Protein AF-A0A9W7S5E0-F1 (afdb_monomer)

pLDDT: mean 88.95, std 10.36, range [35.34, 97.62]

Foldseek 3Di:
DPPPVVLVVVLVVLVLVLCQVPVCVVPAPPPDDWGKDADPDPLLVQLQFGIWTADCVVPVDGDTAGEHEAEPLQQEFACQDPVGHGADDDPDDDFFQWDADPVRDIDGGPLDDPSNVRHQKYKYKYFHFNDDAPDPPRSRGDDSSPDGNVGTPDMDIDIGGSD

Secondary structure (DSSP, 8-state):
--HHHHHHHHHHHHHHHHHHHHTTTT---TT---EEEE---HHHHTTT--EEEE-HHHHSSSS-EEEEEEE-GGG-EESS-TTSSPPPPPS-----SEEE-TTS-EEE-TTT-GGGTT--EEEEEEEEESS-BSSTTSTTBB-GGG--GGGEEEEEEEEEE--

Solvent-accessible surface area (backbone atoms only — not comparable to full-atom values): 9636 Å² total; per-residue (Å²): 143,65,63,67,64,53,53,48,52,55,48,51,52,37,51,53,50,48,46,51,69,50,75,58,64,94,66,71,58,91,93,62,81,69,52,56,42,76,55,85,51,66,74,45,44,71,19,36,26,42,32,42,38,31,40,44,87,83,72,72,45,95,55,75,43,35,23,24,72,46,66,46,57,94,66,22,26,22,49,50,38,101,81,74,38,68,62,80,78,82,93,74,86,85,78,50,67,61,45,67,49,100,86,67,50,81,40,70,13,76,78,76,28,75,66,32,68,66,33,49,29,39,39,38,33,43,41,25,22,76,50,70,54,67,46,97,86,44,83,48,22,41,54,64,88,73,67,48,62,93,33,57,76,44,73,54,75,49,79,41,73,65,121

Sequence (163 aa):
MSSNFRSDISRETVINNWIKDNFYENQIPIGEIRYININSNESLQHQGVDFFIYDRDIFGDRKEHWIDCKSATYYSKTIRNDRNKRPDSLPTFAFELYSKNKNGEYKSGWLYSEKYNLTEYYFLSWLWVDLPKKGENSFDLVDVNNIKYDNIEEIEVMIIDKR

Structure (mmCIF, N/CA/C/O backbone):
data_AF-A0A9W7S5E0-F1
#
_entry.id   AF-A0A9W7S5E0-F1
#
loop_
_atom_site.group_PDB
_atom_site.id
_atom_site.type_symbol
_atom_site.label_atom_id
_atom_site.label_alt_id
_atom_site.label_comp_id
_atom_site.label_asym_id
_atom_site.label_entity_id
_atom_site.label_seq_id
_atom_site.pdbx_PDB_ins_code
_atom_site.Cartn_x
_atom_site.Cartn_y
_atom_site.Cartn_z
_atom_site.occupancy
_atom_site.B_iso_or_equiv
_atom_site.auth_seq_id
_atom_site.auth_comp_id
_atom_site.auth_asym_id
_atom_site.auth_atom_id
_atom_site.pdbx_PDB_model_num
ATOM 1 N N . MET A 1 1 ? 18.192 19.486 -3.579 1.00 35.34 1 MET A N 1
ATOM 2 C CA . MET A 1 1 ? 17.789 18.177 -3.006 1.00 35.34 1 MET A CA 1
ATOM 3 C C . MET A 1 1 ? 16.260 18.056 -2.917 1.00 35.34 1 MET A C 1
ATOM 5 O O . MET A 1 1 ? 15.732 17.753 -1.858 1.00 35.34 1 MET A O 1
ATOM 9 N N . SER A 1 2 ? 15.538 18.312 -4.012 1.00 38.19 2 SER A N 1
ATOM 10 C CA . SER A 1 2 ? 14.062 18.308 -4.053 1.00 38.19 2 SER A CA 1
ATOM 11 C C . SER A 1 2 ? 13.474 17.261 -5.008 1.00 38.19 2 SER A C 1
ATOM 13 O O . SER A 1 2 ? 12.264 17.062 -4.985 1.00 38.19 2 SER A O 1
ATOM 15 N N . SER A 1 3 ? 14.297 16.602 -5.838 1.00 46.88 3 SER A N 1
ATOM 16 C CA . SER A 1 3 ? 13.812 15.690 -6.883 1.00 46.88 3 SER A CA 1
ATOM 17 C C . SER A 1 3 ? 13.324 14.358 -6.316 1.00 46.88 3 SER A C 1
ATOM 19 O O . SER A 1 3 ? 12.187 13.994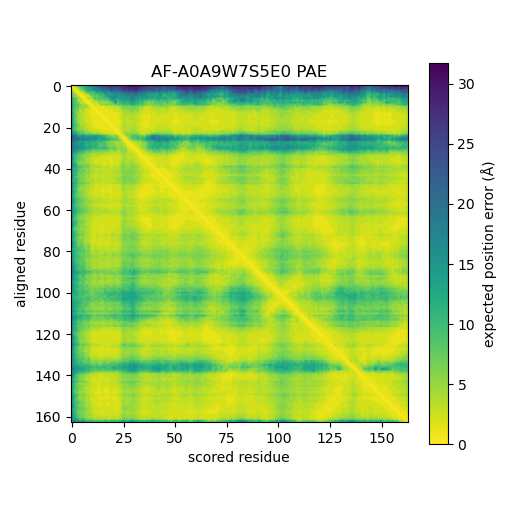 -6.581 1.00 46.88 3 SER A O 1
ATOM 21 N N . ASN A 1 4 ? 14.128 13.688 -5.478 1.00 55.75 4 ASN A N 1
ATOM 22 C CA . ASN A 1 4 ? 13.829 12.324 -5.017 1.00 55.75 4 ASN A CA 1
ATOM 23 C C . ASN A 1 4 ? 12.594 12.269 -4.104 1.00 55.75 4 ASN A C 1
ATOM 25 O O . ASN A 1 4 ? 11.719 11.441 -4.306 1.00 55.75 4 ASN A O 1
ATOM 29 N N . PHE A 1 5 ? 12.464 13.223 -3.178 1.00 57.16 5 PHE A N 1
ATOM 30 C CA . PHE A 1 5 ? 11.317 13.290 -2.265 1.00 57.16 5 PHE A CA 1
ATOM 31 C C . PHE A 1 5 ? 9.989 13.553 -2.992 1.00 57.16 5 PHE A C 1
ATOM 33 O O . PHE A 1 5 ? 8.974 12.943 -2.678 1.00 57.16 5 PHE A O 1
ATOM 40 N N . ARG A 1 6 ? 9.986 14.433 -4.005 1.00 58.56 6 ARG A N 1
ATOM 41 C CA . ARG A 1 6 ? 8.781 14.683 -4.814 1.00 58.56 6 ARG A CA 1
ATOM 42 C C . ARG A 1 6 ? 8.425 13.480 -5.685 1.00 58.56 6 ARG A C 1
ATOM 44 O O . ARG A 1 6 ? 7.242 13.192 -5.819 1.00 58.56 6 ARG A O 1
ATOM 51 N N . SER A 1 7 ? 9.423 12.782 -6.235 1.00 63.34 7 SER A N 1
ATOM 52 C CA . SER A 1 7 ? 9.187 11.538 -6.977 1.00 63.34 7 SER A CA 1
ATOM 53 C C . SER A 1 7 ? 8.724 10.391 -6.077 1.00 63.34 7 SER A C 1
ATOM 55 O O . SER A 1 7 ? 7.936 9.562 -6.517 1.00 63.34 7 SER A O 1
ATOM 57 N N . ASP A 1 8 ? 9.184 10.326 -4.823 1.00 66.12 8 ASP A N 1
ATOM 58 C CA . ASP A 1 8 ? 8.696 9.359 -3.832 1.00 66.12 8 ASP A CA 1
ATOM 59 C C . ASP A 1 8 ? 7.205 9.598 -3.552 1.00 66.12 8 ASP A C 1
ATOM 61 O O . ASP A 1 8 ? 6.400 8.704 -3.797 1.00 66.12 8 ASP A O 1
ATOM 65 N N . ILE A 1 9 ? 6.821 10.833 -3.200 1.00 69.88 9 ILE A N 1
ATOM 66 C CA . ILE A 1 9 ? 5.417 11.205 -2.936 1.00 69.88 9 ILE A CA 1
ATOM 67 C C . ILE A 1 9 ? 4.516 10.951 -4.148 1.00 69.88 9 ILE A C 1
ATOM 69 O O . ILE A 1 9 ? 3.412 10.423 -4.008 1.00 69.88 9 ILE A O 1
ATOM 73 N N . SER A 1 10 ? 4.959 11.319 -5.357 1.00 80.44 10 SER A N 1
ATOM 74 C CA . SER A 1 10 ? 4.140 11.103 -6.554 1.00 80.44 10 SER A CA 1
ATOM 75 C C . SER A 1 10 ? 3.912 9.618 -6.833 1.00 80.44 10 SER A C 1
ATOM 77 O O . SER A 1 10 ? 2.830 9.245 -7.274 1.00 80.44 10 SER A O 1
ATOM 79 N N . ARG A 1 11 ? 4.910 8.765 -6.567 1.00 86.12 11 ARG A N 1
ATOM 80 C CA . ARG A 1 11 ? 4.795 7.311 -6.761 1.00 86.12 11 ARG A CA 1
ATOM 81 C C . ARG A 1 11 ? 3.897 6.671 -5.720 1.00 86.12 11 ARG A C 1
ATOM 83 O O . ARG A 1 11 ? 3.048 5.865 -6.077 1.00 86.12 11 ARG A O 1
ATOM 90 N N . GLU A 1 12 ? 4.060 7.056 -4.463 1.00 87.31 12 GLU A N 1
ATOM 91 C CA . GLU A 1 12 ? 3.202 6.597 -3.375 1.00 87.31 12 GLU A CA 1
ATOM 92 C C . GLU A 1 12 ? 1.737 6.950 -3.648 1.00 87.31 12 GLU A C 1
ATOM 94 O O . GLU A 1 12 ? 0.864 6.097 -3.548 1.00 87.31 12 GLU A O 1
ATOM 99 N N . THR A 1 13 ? 1.477 8.165 -4.138 1.00 91.06 13 THR A N 1
ATOM 100 C CA . THR A 1 13 ? 0.131 8.591 -4.551 1.00 91.06 13 THR A CA 1
ATOM 101 C C . THR A 1 13 ? -0.437 7.704 -5.665 1.00 91.06 13 THR A C 1
ATOM 103 O O . THR A 1 13 ? -1.597 7.304 -5.603 1.00 91.06 13 THR A O 1
ATOM 106 N N . VAL A 1 14 ? 0.364 7.383 -6.688 1.00 94.06 14 VAL A N 1
ATOM 107 C CA . VAL A 1 14 ? -0.051 6.494 -7.789 1.00 94.06 14 VAL A CA 1
ATOM 108 C C . VAL A 1 14 ? -0.418 5.105 -7.266 1.00 94.06 14 VAL A C 1
ATOM 110 O O . VAL A 1 14 ? -1.476 4.586 -7.615 1.00 94.06 14 VAL A O 1
ATOM 113 N N . ILE A 1 15 ? 0.425 4.530 -6.407 1.00 94.12 15 ILE A N 1
ATOM 114 C CA . ILE A 1 15 ? 0.219 3.195 -5.837 1.00 94.12 15 ILE A CA 1
ATOM 115 C C . ILE A 1 15 ? -1.008 3.178 -4.926 1.00 94.12 15 ILE A C 1
ATOM 117 O O . ILE A 1 15 ? -1.857 2.306 -5.069 1.00 94.12 15 ILE A O 1
ATOM 121 N N . ASN A 1 16 ? -1.146 4.159 -4.036 1.00 94.62 16 ASN A N 1
ATOM 122 C CA . ASN A 1 16 ? -2.255 4.216 -3.089 1.00 94.62 16 ASN A CA 1
ATOM 123 C C . ASN A 1 16 ? -3.605 4.378 -3.795 1.00 94.62 16 ASN A C 1
ATOM 125 O O . ASN A 1 16 ? -4.571 3.730 -3.397 1.00 94.62 16 ASN A O 1
ATOM 129 N N . ASN A 1 17 ? -3.674 5.184 -4.862 1.00 94.81 17 ASN A N 1
ATOM 130 C CA . ASN A 1 17 ? -4.879 5.283 -5.690 1.00 94.81 17 ASN A CA 1
ATOM 131 C C . ASN A 1 17 ? -5.197 3.956 -6.378 1.00 94.81 17 ASN A C 1
ATOM 133 O O . ASN A 1 17 ? -6.337 3.510 -6.320 1.00 94.81 17 ASN A O 1
ATOM 137 N N . TRP A 1 18 ? -4.193 3.291 -6.960 1.00 95.50 18 TRP A N 1
ATOM 138 C CA . TRP A 1 18 ? -4.406 1.987 -7.587 1.00 95.50 18 TRP A CA 1
ATOM 139 C C . TRP A 1 18 ? -4.928 0.963 -6.577 1.00 95.50 18 TRP A C 1
ATOM 141 O O . TRP A 1 18 ? -5.919 0.295 -6.849 1.00 95.50 18 TRP A O 1
ATOM 151 N N . ILE A 1 19 ? -4.332 0.878 -5.382 1.00 94.94 19 ILE A N 1
ATOM 152 C CA . ILE A 1 19 ? -4.814 -0.018 -4.321 1.00 94.94 19 ILE A CA 1
ATOM 153 C C . ILE A 1 19 ? -6.261 0.335 -3.969 1.00 94.94 19 ILE A C 1
ATOM 155 O O . ILE A 1 19 ? -7.112 -0.546 -3.958 1.00 94.94 19 ILE A O 1
ATOM 159 N N . LYS A 1 20 ? -6.568 1.608 -3.713 1.00 93.62 20 LYS A N 1
ATOM 160 C CA . LYS A 1 20 ? -7.919 2.033 -3.335 1.00 93.62 20 LYS A CA 1
ATOM 161 C C . LYS A 1 20 ? -8.972 1.601 -4.362 1.00 93.62 20 LYS A C 1
ATOM 163 O O . LYS A 1 20 ? -10.033 1.114 -3.976 1.00 93.62 20 LYS A O 1
ATOM 168 N N . ASP A 1 21 ? -8.670 1.784 -5.642 1.00 92.62 21 ASP A N 1
ATOM 169 C CA . ASP A 1 21 ? -9.618 1.538 -6.723 1.00 92.62 21 ASP A CA 1
ATOM 170 C 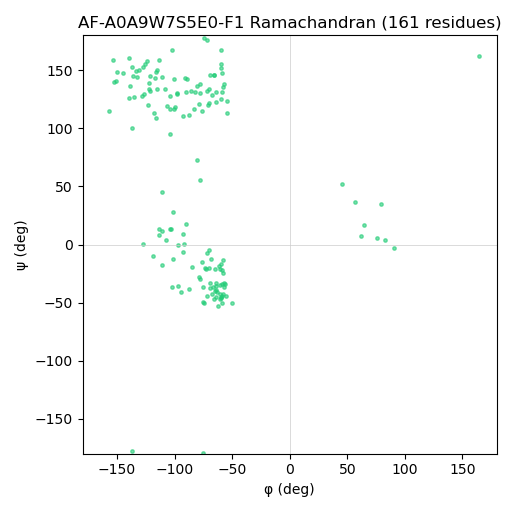C . ASP A 1 21 ? -9.737 0.036 -7.061 1.00 92.62 21 ASP A C 1
ATOM 172 O O . ASP A 1 21 ? -10.815 -0.408 -7.451 1.00 92.62 21 ASP A O 1
ATOM 176 N N . ASN A 1 22 ? -8.681 -0.765 -6.837 1.00 92.25 22 ASN A N 1
ATOM 177 C CA . ASN A 1 22 ? -8.615 -2.163 -7.291 1.00 92.25 22 ASN A CA 1
ATOM 178 C C . ASN A 1 22 ? -8.658 -3.222 -6.168 1.00 92.25 22 ASN A C 1
ATOM 180 O O . ASN A 1 22 ? -8.944 -4.386 -6.439 1.00 92.25 22 ASN A O 1
ATOM 184 N N . PHE A 1 23 ? -8.402 -2.872 -4.901 1.00 90.06 23 PHE A N 1
ATOM 185 C CA . PHE A 1 23 ? -8.231 -3.861 -3.819 1.00 90.06 23 PHE A CA 1
ATOM 186 C C . PHE A 1 23 ? -9.466 -4.746 -3.590 1.00 90.06 23 PHE A C 1
ATOM 188 O O . PHE A 1 23 ? -9.333 -5.930 -3.297 1.00 90.06 23 PHE A O 1
ATOM 195 N N . TYR A 1 24 ? -10.665 -4.185 -3.761 1.00 86.19 24 TYR A N 1
ATOM 196 C CA . TYR A 1 24 ? -11.932 -4.915 -3.644 1.00 86.19 24 TYR A CA 1
ATOM 197 C C . TYR A 1 24 ? -12.660 -5.089 -4.980 1.00 86.19 24 TYR A C 1
ATOM 199 O O . TYR A 1 24 ? -13.845 -5.436 -4.969 1.00 86.19 24 TYR A O 1
ATOM 207 N N . GLU A 1 25 ? -12.018 -4.801 -6.118 1.00 70.94 25 GLU A N 1
ATOM 208 C CA . GLU A 1 25 ? -12.708 -4.698 -7.406 1.00 70.94 25 GLU A CA 1
ATOM 209 C C . GLU A 1 25 ? -13.518 -5.975 -7.695 1.00 70.94 25 GLU A C 1
ATOM 211 O O . GLU A 1 25 ? -12.977 -7.066 -7.867 1.00 70.94 25 GLU A O 1
ATOM 216 N N . ASN A 1 26 ? -14.850 -5.837 -7.705 1.00 58.44 26 ASN A N 1
ATOM 217 C CA . ASN A 1 26 ? -15.828 -6.912 -7.928 1.00 58.44 26 ASN A CA 1
ATOM 218 C C . ASN A 1 26 ? -15.880 -8.034 -6.868 1.00 58.44 26 ASN A C 1
ATOM 220 O O . ASN A 1 26 ? -16.470 -9.085 -7.123 1.00 58.44 26 ASN A O 1
ATOM 224 N N . GLN A 1 27 ? -15.323 -7.817 -5.673 1.00 68.12 27 GLN A N 1
ATOM 225 C CA . GLN A 1 27 ? -15.235 -8.832 -4.612 1.00 68.12 27 GLN A CA 1
ATOM 226 C C . GLN A 1 27 ? -16.065 -8.533 -3.359 1.00 68.12 27 GLN A C 1
ATOM 228 O O . GLN A 1 27 ? -15.950 -9.264 -2.380 1.00 68.12 27 GLN A O 1
ATOM 233 N N . ILE A 1 28 ? -16.919 -7.503 -3.362 1.00 79.06 28 ILE A N 1
ATOM 234 C CA . ILE A 1 28 ? -17.793 -7.211 -2.215 1.00 79.06 28 ILE A CA 1
ATOM 235 C C . ILE A 1 28 ? -19.148 -7.901 -2.427 1.00 79.06 28 ILE A C 1
ATOM 237 O O . ILE A 1 28 ? -19.909 -7.485 -3.307 1.00 79.06 28 ILE A O 1
ATOM 241 N N . PRO A 1 29 ? -19.487 -8.945 -1.645 1.00 77.69 29 PRO A N 1
ATOM 242 C CA . PRO A 1 29 ? -20.804 -9.562 -1.718 1.00 77.69 29 PRO A CA 1
ATOM 243 C C . PRO A 1 29 ? -21.907 -8.546 -1.410 1.00 77.69 29 PRO A C 1
ATOM 245 O O . PRO A 1 29 ? -21.735 -7.650 -0.581 1.00 77.69 29 PRO A O 1
ATOM 248 N N . ILE A 1 30 ? -23.072 -8.715 -2.040 1.00 79.69 30 ILE A N 1
ATOM 249 C CA . ILE A 1 30 ? -24.242 -7.868 -1.779 1.00 79.69 30 ILE A CA 1
ATOM 250 C C . ILE A 1 30 ? -24.555 -7.884 -0.276 1.00 79.69 30 ILE A C 1
ATOM 252 O O . ILE A 1 30 ? -24.802 -8.942 0.300 1.00 79.69 30 ILE A O 1
ATOM 256 N N . GLY A 1 31 ? -24.581 -6.700 0.339 1.00 79.81 31 GLY A N 1
ATOM 257 C CA . GLY A 1 31 ? -24.907 -6.523 1.756 1.00 79.81 31 GLY A CA 1
ATOM 258 C C . GLY A 1 31 ? -23.714 -6.561 2.716 1.00 79.81 31 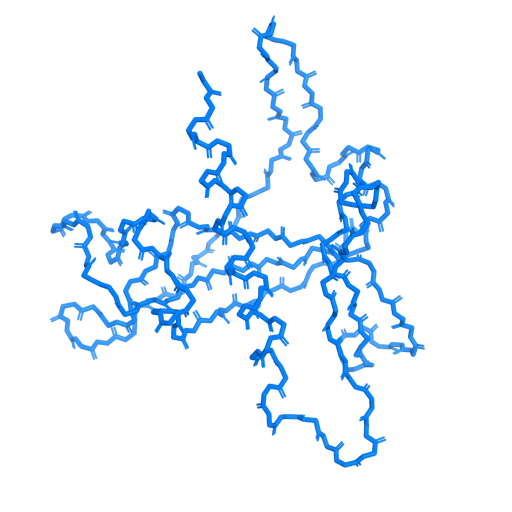GLY A C 1
ATOM 259 O O . GLY A 1 31 ? -23.916 -6.320 3.904 1.00 79.81 31 GLY A O 1
ATOM 260 N N . GLU A 1 32 ? -22.492 -6.809 2.237 1.00 84.44 32 GLU A N 1
ATOM 261 C CA . GLU A 1 32 ? -21.271 -6.627 3.031 1.00 84.44 32 GLU A CA 1
ATOM 262 C C . GLU A 1 32 ? -20.716 -5.207 2.847 1.00 84.44 32 GLU A C 1
ATOM 264 O O . GLU A 1 32 ? -20.778 -4.625 1.763 1.00 84.44 32 GLU A O 1
ATOM 269 N N . ILE A 1 33 ? -20.170 -4.641 3.924 1.00 84.25 33 ILE A N 1
ATOM 270 C CA . ILE A 1 33 ? -19.474 -3.352 3.890 1.00 84.25 33 ILE A CA 1
ATOM 271 C C . ILE A 1 33 ? -17.986 -3.655 3.959 1.00 84.25 33 ILE A C 1
ATOM 273 O O . ILE A 1 33 ? -17.512 -4.201 4.952 1.00 84.25 33 ILE A O 1
ATOM 277 N N . ARG A 1 34 ? -17.264 -3.292 2.902 1.00 92.06 34 ARG A N 1
ATOM 278 C CA . ARG A 1 34 ? -15.803 -3.302 2.851 1.00 92.06 34 ARG A CA 1
ATOM 279 C C . ARG A 1 34 ? -15.349 -2.049 2.144 1.00 92.06 34 ARG A C 1
ATOM 281 O O . ARG A 1 34 ? -15.943 -1.667 1.136 1.00 92.06 34 ARG A O 1
ATOM 288 N N . TYR A 1 35 ? -14.333 -1.392 2.677 1.00 92.75 35 TYR A N 1
ATOM 289 C CA . TYR A 1 35 ? -13.749 -0.248 1.999 1.00 92.75 35 TYR A CA 1
ATOM 290 C C . TYR A 1 35 ? -12.298 -0.044 2.385 1.00 92.75 35 TYR A C 1
ATOM 292 O O . TYR A 1 35 ? -11.826 -0.475 3.438 1.00 92.75 35 TYR A O 1
ATOM 300 N N . ILE A 1 36 ? -11.617 0.661 1.495 1.00 94.94 36 ILE A N 1
ATOM 301 C CA . ILE A 1 36 ? -10.324 1.276 1.715 1.00 94.94 36 ILE A CA 1
ATOM 302 C C . ILE A 1 36 ? -10.455 2.740 1.302 1.00 94.94 36 ILE A C 1
ATOM 304 O O . ILE A 1 36 ? -10.936 3.053 0.214 1.00 94.94 36 ILE A O 1
ATOM 308 N N . ASN A 1 37 ? -10.066 3.646 2.189 1.00 95.12 37 ASN A N 1
ATOM 309 C CA . ASN A 1 37 ? -10.037 5.078 1.927 1.00 95.12 37 ASN A CA 1
ATOM 310 C C . ASN A 1 37 ? -8.626 5.606 2.148 1.00 95.12 37 ASN A C 1
ATOM 312 O O . ASN A 1 37 ? -7.972 5.241 3.120 1.00 95.12 37 ASN A O 1
ATOM 316 N N . ILE A 1 38 ? -8.179 6.495 1.264 1.00 94.94 38 ILE A N 1
ATOM 317 C CA . ILE A 1 38 ? -6.900 7.193 1.417 1.00 94.94 38 ILE A CA 1
ATOM 318 C C . ILE A 1 38 ? -7.077 8.316 2.434 1.00 94.94 38 ILE A C 1
ATOM 320 O O . ILE A 1 38 ? -7.997 9.130 2.321 1.00 94.94 38 ILE A O 1
ATOM 324 N N . ASN A 1 39 ? -6.176 8.383 3.407 1.00 93.75 39 ASN A N 1
ATOM 325 C CA . ASN A 1 39 ? -6.128 9.475 4.359 1.00 93.75 39 ASN A CA 1
ATOM 326 C C . ASN A 1 39 ? -5.628 10.764 3.681 1.00 93.75 39 ASN A C 1
ATOM 328 O O . ASN A 1 39 ? -4.500 10.835 3.195 1.00 93.75 39 ASN A O 1
ATOM 332 N N . SER A 1 40 ? -6.451 11.814 3.697 1.00 90.44 40 SER A N 1
ATOM 333 C CA . SER A 1 40 ? -6.094 13.150 3.197 1.00 90.44 40 SER A CA 1
ATOM 334 C C . SER A 1 40 ? -5.634 14.119 4.295 1.00 90.44 40 SER A C 1
ATOM 336 O O . SER A 1 40 ? -5.357 15.282 4.007 1.00 90.44 40 SER A O 1
ATOM 338 N N . ASN A 1 41 ? -5.603 13.691 5.561 1.00 92.62 41 ASN A N 1
ATOM 339 C CA . ASN A 1 41 ? -5.178 14.515 6.689 1.00 92.62 41 ASN A CA 1
ATOM 340 C C . ASN A 1 41 ? -3.657 14.417 6.883 1.00 92.62 41 ASN A C 1
ATOM 342 O O . ASN A 1 41 ? -3.141 13.389 7.327 1.00 92.62 41 ASN A O 1
ATOM 346 N N . GLU A 1 42 ? -2.958 15.522 6.619 1.00 90.06 42 GLU A N 1
ATOM 347 C CA . GLU A 1 42 ? -1.498 15.645 6.728 1.00 90.06 42 GLU A CA 1
ATOM 348 C C . GLU A 1 42 ? -0.968 15.300 8.132 1.00 90.06 42 GLU A C 1
ATOM 350 O O . GLU A 1 42 ? 0.068 14.650 8.272 1.00 90.06 42 GLU A O 1
ATOM 355 N N . SER A 1 43 ? -1.697 15.654 9.195 1.00 92.00 43 SER A N 1
ATOM 356 C CA . SER A 1 43 ? -1.292 15.323 10.566 1.00 92.00 43 SER A CA 1
ATOM 357 C C . SER A 1 43 ? -1.332 13.818 10.833 1.00 92.00 43 SER A C 1
ATOM 359 O O . SER A 1 43 ? -0.468 13.311 11.549 1.00 92.00 43 SER A O 1
ATOM 361 N N . LEU A 1 44 ? -2.304 13.105 10.264 1.00 93.25 44 LEU A N 1
ATOM 362 C CA . LEU A 1 44 ? -2.395 11.648 10.373 1.00 93.25 44 LEU A CA 1
ATOM 363 C C . LEU A 1 44 ? -1.359 10.953 9.476 1.00 93.25 44 LEU A C 1
ATOM 365 O O . LEU A 1 44 ? -0.730 9.997 9.921 1.00 93.25 44 LEU A O 1
ATOM 369 N N . GLN A 1 45 ? -1.073 11.489 8.283 1.00 89.38 45 GLN A N 1
ATOM 370 C CA . GLN A 1 45 ? 0.021 10.995 7.431 1.00 89.38 45 GLN A CA 1
ATOM 371 C C . GLN A 1 45 ? 1.373 11.118 8.146 1.00 89.38 45 GLN A C 1
ATOM 373 O O . GLN A 1 45 ? 2.170 10.183 8.184 1.00 89.38 45 GLN A O 1
ATOM 378 N N . HIS A 1 46 ? 1.622 12.245 8.821 1.00 87.94 46 HIS A N 1
ATOM 379 C CA . HIS A 1 46 ? 2.813 12.410 9.654 1.00 87.94 46 HIS A CA 1
ATOM 380 C C . HIS A 1 46 ? 2.898 11.418 10.819 1.00 87.94 46 HIS A C 1
ATOM 382 O O . HIS A 1 46 ? 3.994 11.231 11.345 1.00 87.94 46 HIS A O 1
ATOM 388 N N . GLN A 1 47 ? 1.791 10.783 11.196 1.00 91.25 47 GLN A N 1
ATOM 389 C CA . GLN A 1 47 ? 1.711 9.750 12.227 1.00 91.25 47 GLN A CA 1
ATOM 390 C C . GLN A 1 47 ? 1.601 8.329 11.644 1.00 91.25 47 GLN A C 1
ATOM 392 O O . GLN A 1 47 ? 1.337 7.393 12.391 1.00 91.25 47 GLN A O 1
ATOM 397 N N . GLY A 1 48 ? 1.864 8.148 10.342 1.00 90.88 48 GLY A N 1
ATOM 398 C CA . GLY A 1 48 ? 1.937 6.827 9.702 1.00 90.88 48 GLY A CA 1
ATOM 399 C C . GLY A 1 48 ? 0.573 6.230 9.377 1.00 90.88 48 GLY A C 1
ATOM 400 O O . GLY A 1 48 ? 0.380 5.028 9.527 1.00 90.88 48 GLY A O 1
ATOM 401 N N . VAL A 1 49 ? -0.399 7.065 9.010 1.00 95.38 49 VAL A N 1
ATOM 402 C CA . VAL A 1 49 ? -1.717 6.606 8.563 1.00 95.38 49 VAL A CA 1
ATOM 403 C C . VAL A 1 49 ? -1.918 7.021 7.111 1.00 95.38 49 VAL A C 1
ATOM 405 O O . VAL A 1 49 ? -2.137 8.200 6.822 1.00 95.38 49 VAL A O 1
ATOM 408 N N . ASP A 1 50 ? -1.882 6.038 6.218 1.00 95.31 50 ASP A N 1
ATOM 409 C CA . ASP A 1 50 ? -2.087 6.206 4.777 1.00 95.31 50 ASP A CA 1
ATOM 410 C C . ASP A 1 50 ? -3.491 5.77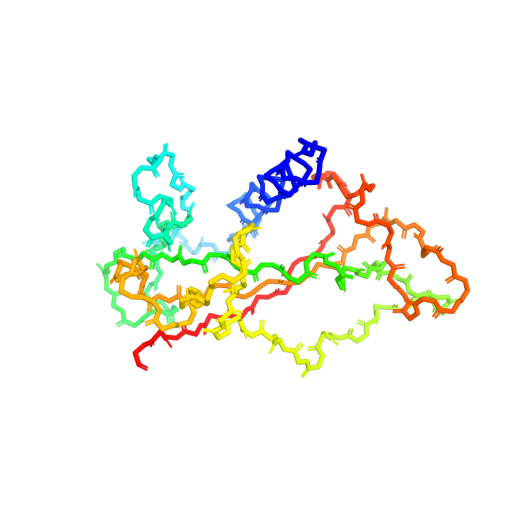5 4.362 1.00 95.31 50 ASP A C 1
ATOM 412 O O . ASP A 1 50 ? -4.115 6.425 3.518 1.00 95.31 50 ASP A O 1
ATOM 416 N N . PHE A 1 51 ? -4.017 4.722 4.997 1.00 96.94 51 PHE A N 1
ATOM 417 C CA . PHE A 1 51 ? -5.363 4.229 4.740 1.00 96.94 51 PHE A CA 1
ATOM 418 C C . PHE A 1 51 ? -6.209 4.085 5.999 1.00 96.94 51 PHE A C 1
ATOM 420 O O . PHE A 1 51 ? -5.726 3.779 7.090 1.00 96.94 51 PHE A O 1
ATOM 427 N N . PHE A 1 52 ? -7.511 4.208 5.771 1.00 97.31 52 PHE A N 1
ATOM 428 C CA . PHE A 1 52 ? -8.560 3.700 6.635 1.00 97.31 52 PHE A CA 1
ATOM 429 C C . PHE A 1 52 ? -9.180 2.478 5.962 1.00 97.31 52 PHE A C 1
ATOM 431 O O . PHE A 1 52 ? -9.694 2.595 4.844 1.00 97.31 52 PHE A O 1
ATOM 438 N N . ILE A 1 53 ? -9.118 1.311 6.607 1.00 96.81 53 ILE A N 1
ATOM 439 C CA . ILE A 1 53 ? -9.680 0.071 6.055 1.00 96.81 53 ILE A CA 1
ATOM 440 C C . ILE A 1 53 ? -10.725 -0.489 7.011 1.00 96.81 53 ILE A C 1
ATOM 442 O O . ILE A 1 53 ? -10.481 -0.627 8.208 1.00 96.81 53 ILE A O 1
ATOM 446 N N . TYR A 1 54 ? -11.878 -0.848 6.456 1.00 95.44 54 TYR A N 1
ATOM 447 C CA . TYR A 1 54 ? -12.906 -1.630 7.128 1.00 95.44 54 TYR A CA 1
ATOM 448 C C . TYR A 1 54 ? -13.085 -2.944 6.370 1.00 95.44 54 TYR A C 1
ATOM 450 O O . TYR A 1 54 ? -13.549 -2.932 5.228 1.00 95.44 54 TYR A O 1
ATOM 458 N N . ASP A 1 55 ? -12.725 -4.063 6.998 1.00 94.19 55 ASP A N 1
ATOM 459 C CA . ASP A 1 55 ? -13.025 -5.411 6.504 1.00 94.19 55 ASP A CA 1
ATOM 460 C C . ASP A 1 55 ? -13.011 -6.420 7.661 1.00 94.19 55 ASP A C 1
ATOM 462 O O . ASP A 1 55 ? -11.977 -6.698 8.274 1.00 94.19 55 ASP A O 1
ATOM 466 N N . ARG A 1 56 ? -14.183 -6.996 7.940 1.00 92.94 56 ARG A N 1
ATOM 467 C CA . ARG A 1 56 ? -14.365 -7.985 9.007 1.00 92.94 56 ARG A CA 1
ATOM 468 C C . ARG A 1 56 ? -13.576 -9.266 8.770 1.00 92.94 56 ARG A C 1
ATOM 470 O O . ARG A 1 56 ? -13.156 -9.894 9.735 1.00 92.94 56 ARG A O 1
ATOM 477 N N . ASP A 1 57 ? -13.402 -9.680 7.526 1.00 91.38 57 ASP A N 1
ATOM 478 C CA . ASP A 1 57 ? -12.723 -10.932 7.213 1.00 91.38 57 ASP A CA 1
ATOM 479 C C . ASP A 1 57 ? -11.201 -10.780 7.330 1.00 91.38 57 ASP A C 1
ATOM 481 O O . ASP A 1 57 ? -10.525 -11.735 7.702 1.00 91.38 57 ASP A O 1
ATOM 485 N N . ILE A 1 58 ? -10.672 -9.577 7.076 1.00 92.88 58 ILE A N 1
ATOM 486 C CA . ILE A 1 58 ? -9.249 -9.266 7.271 1.00 92.88 58 ILE A CA 1
ATOM 487 C C . ILE A 1 58 ? -8.929 -9.097 8.761 1.00 92.88 58 ILE A C 1
ATOM 489 O O . ILE A 1 58 ? -7.969 -9.689 9.249 1.00 92.88 58 ILE A O 1
ATOM 493 N N . PHE A 1 59 ? -9.717 -8.299 9.489 1.00 94.88 59 PHE A N 1
ATOM 494 C CA . PHE A 1 59 ? -9.367 -7.881 10.855 1.00 94.88 59 PHE A CA 1
ATOM 495 C C . PHE A 1 59 ? -10.097 -8.648 11.963 1.00 94.88 59 PHE A C 1
ATOM 497 O O . PHE A 1 59 ? -9.735 -8.554 13.134 1.00 94.88 59 PHE A O 1
ATOM 504 N N . GLY A 1 60 ? -11.134 -9.414 11.625 1.00 94.38 60 GLY A N 1
ATOM 505 C CA . GLY A 1 60 ? -11.919 -10.186 12.589 1.00 94.38 60 GLY A CA 1
ATOM 506 C C . GLY A 1 60 ? -12.890 -9.359 13.437 1.00 94.38 60 GLY A C 1
ATOM 507 O O . GLY A 1 60 ? -13.526 -9.913 14.337 1.00 94.38 60 GLY A O 1
ATOM 508 N N . ASP A 1 61 ? -13.045 -8.057 13.176 1.00 94.56 61 ASP A N 1
ATOM 509 C CA . ASP A 1 61 ? -13.978 -7.195 13.900 1.00 94.56 61 ASP A CA 1
ATOM 510 C C . ASP A 1 61 ? -14.772 -6.241 12.982 1.00 94.56 61 ASP A C 1
ATOM 512 O O . ASP A 1 61 ? -14.749 -6.350 11.760 1.00 94.56 61 ASP A O 1
ATOM 516 N N . ARG A 1 62 ? -15.611 -5.382 13.572 1.00 94.00 62 ARG A N 1
ATOM 517 C CA . ARG A 1 62 ? -16.473 -4.434 12.844 1.00 94.00 62 ARG A CA 1
ATOM 518 C C . ARG A 1 62 ? -16.017 -2.993 13.046 1.00 94.00 62 ARG A C 1
ATOM 520 O O . ARG A 1 62 ? -16.851 -2.131 13.337 1.00 94.00 62 ARG A O 1
ATOM 527 N N . LYS A 1 63 ? -14.717 -2.738 12.949 1.00 95.62 63 LYS A N 1
ATOM 528 C CA . LYS A 1 63 ? -14.132 -1.408 13.104 1.00 95.62 63 LYS A CA 1
ATOM 529 C C . LYS A 1 63 ? -13.314 -1.023 11.882 1.00 95.62 63 LYS A C 1
ATOM 531 O O . LYS A 1 63 ? -12.890 -1.852 11.085 1.00 95.62 63 LYS A O 1
ATOM 536 N N . GLU A 1 64 ? -13.153 0.282 11.740 1.00 97.00 64 GLU A N 1
ATOM 537 C CA . GLU A 1 64 ? -12.166 0.853 10.840 1.00 97.00 64 GLU A CA 1
ATOM 538 C C . GLU A 1 64 ? -10.802 0.817 11.529 1.00 97.00 64 GLU A C 1
ATOM 540 O O . GLU A 1 64 ? -10.707 1.166 12.707 1.00 97.00 64 GLU A O 1
ATOM 545 N N . HIS A 1 65 ? -9.773 0.420 10.786 1.00 97.62 65 HIS A N 1
ATOM 546 C CA . HIS A 1 65 ? -8.396 0.367 11.256 1.00 97.62 65 HIS A CA 1
ATOM 547 C C . HIS A 1 65 ? -7.500 1.347 10.511 1.00 97.62 65 HIS A C 1
ATOM 549 O O . HIS A 1 65 ? -7.734 1.671 9.341 1.00 97.62 65 HIS A O 1
ATOM 555 N N . TRP A 1 66 ? -6.473 1.820 11.214 1.00 97.44 66 TRP A N 1
ATOM 556 C CA . TRP A 1 66 ? -5.529 2.828 10.742 1.00 97.44 66 TRP A CA 1
ATOM 557 C C . TRP A 1 66 ? -4.246 2.166 10.253 1.00 97.44 66 TRP A C 1
ATOM 559 O O . TRP A 1 66 ? -3.545 1.480 11.000 1.00 97.44 66 TRP A O 1
ATOM 569 N N . ILE A 1 67 ? -3.957 2.347 8.970 1.00 97.12 67 ILE A N 1
ATOM 570 C CA . ILE A 1 67 ? -3.032 1.488 8.237 1.00 97.12 67 ILE A CA 1
ATOM 571 C C . ILE A 1 67 ? -1.896 2.317 7.646 1.00 97.12 67 ILE A C 1
ATOM 573 O O . ILE A 1 67 ? -2.140 3.346 7.015 1.00 97.12 67 ILE A O 1
ATOM 577 N N . ASP A 1 68 ? -0.668 1.831 7.807 1.00 95.50 68 ASP A N 1
ATOM 578 C CA . ASP A 1 68 ? 0.541 2.406 7.214 1.00 95.50 68 ASP A CA 1
ATOM 579 C C . ASP A 1 68 ? 0.940 1.607 5.966 1.00 95.50 68 ASP A C 1
ATOM 581 O O . ASP A 1 68 ? 1.247 0.413 6.057 1.00 95.50 68 ASP A O 1
ATOM 585 N N . CYS A 1 69 ? 0.927 2.236 4.793 1.00 94.94 69 CYS A N 1
ATOM 586 C CA . CYS A 1 69 ? 1.266 1.602 3.525 1.00 94.94 69 CYS A CA 1
ATOM 587 C C . CYS A 1 69 ? 2.773 1.645 3.294 1.00 94.94 69 CYS A C 1
ATOM 589 O O . CYS A 1 69 ? 3.450 2.665 3.468 1.00 94.94 69 CYS A O 1
ATOM 591 N N . LYS A 1 70 ? 3.338 0.501 2.915 1.00 93.12 70 LYS A N 1
ATOM 592 C CA . LYS A 1 70 ? 4.777 0.342 2.728 1.00 93.12 70 LYS A CA 1
ATOM 593 C C . LYS A 1 70 ? 5.042 -0.451 1.472 1.00 93.12 70 LYS A C 1
ATOM 595 O O . LYS A 1 70 ? 4.973 -1.677 1.443 1.00 93.12 70 LYS A O 1
ATOM 600 N N . SER A 1 71 ? 5.375 0.283 0.420 1.00 92.75 71 SER A N 1
ATOM 601 C CA . SER A 1 71 ? 5.575 -0.286 -0.906 1.00 92.75 71 SER A CA 1
ATOM 602 C C . SER A 1 71 ? 7.052 -0.524 -1.211 1.00 92.75 71 SER A C 1
ATOM 604 O O . SER A 1 71 ? 7.875 0.389 -1.124 1.00 92.75 71 SER A O 1
ATOM 606 N N . ALA A 1 72 ? 7.397 -1.728 -1.667 1.00 92.31 72 ALA A N 1
ATOM 607 C CA . ALA A 1 72 ? 8.729 -2.076 -2.165 1.00 92.31 72 ALA A CA 1
ATOM 608 C C . ALA A 1 72 ? 8.949 -1.542 -3.595 1.00 92.31 72 ALA A C 1
ATOM 610 O O . ALA A 1 72 ? 9.278 -2.288 -4.514 1.00 92.31 72 ALA A O 1
ATOM 611 N N . THR A 1 73 ? 8.769 -0.235 -3.798 1.00 89.00 73 THR A N 1
ATOM 612 C CA . THR A 1 73 ? 8.764 0.410 -5.125 1.00 89.00 73 THR A CA 1
ATOM 613 C C . THR A 1 73 ? 10.061 0.207 -5.906 1.00 89.00 73 THR A C 1
ATOM 615 O O . THR A 1 73 ? 10.039 0.031 -7.116 1.00 89.00 73 THR A O 1
ATOM 618 N N . TYR A 1 74 ? 11.209 0.154 -5.229 1.00 89.88 74 TYR A N 1
ATOM 619 C CA . TYR A 1 74 ? 12.507 -0.122 -5.862 1.00 89.88 74 TYR A CA 1
ATOM 620 C C . TYR A 1 74 ? 12.692 -1.577 -6.315 1.00 89.88 74 TYR A C 1
ATOM 622 O O . TYR A 1 74 ? 13.663 -1.880 -7.014 1.00 89.88 74 TYR A O 1
ATOM 630 N N . TYR A 1 75 ? 11.748 -2.448 -5.960 1.00 91.94 75 TYR A N 1
ATOM 631 C CA . TYR A 1 75 ? 11.707 -3.859 -6.323 1.00 91.94 75 TYR A CA 1
ATOM 632 C C . TYR A 1 75 ? 10.534 -4.206 -7.250 1.00 91.94 75 TYR A C 1
ATOM 634 O O . TYR A 1 75 ? 10.255 -5.388 -7.448 1.00 91.94 75 TYR A O 1
ATOM 642 N N . SER A 1 76 ? 9.867 -3.208 -7.840 1.00 93.38 76 SER A N 1
ATOM 643 C CA . SER A 1 76 ? 8.822 -3.428 -8.843 1.00 93.38 76 SER A CA 1
ATOM 644 C C . SER A 1 76 ? 9.352 -4.216 -10.037 1.00 93.38 76 SER A C 1
ATOM 646 O O . SER A 1 76 ? 10.439 -3.929 -10.556 1.00 93.38 76 SER A O 1
ATOM 648 N N . LYS A 1 77 ? 8.567 -5.195 -10.487 1.00 95.19 77 LYS A N 1
ATOM 649 C CA . LYS A 1 77 ? 8.930 -6.115 -11.570 1.00 95.19 77 LYS A CA 1
ATOM 650 C C . LYS A 1 77 ? 8.042 -5.914 -12.789 1.00 95.19 77 LYS A C 1
ATOM 652 O O . LYS A 1 77 ? 6.934 -5.402 -12.683 1.00 95.19 77 LYS A O 1
ATOM 657 N N . THR A 1 78 ? 8.515 -6.339 -13.951 1.00 95.56 78 THR A N 1
ATOM 658 C CA . THR A 1 78 ? 7.649 -6.471 -15.125 1.00 95.56 78 THR A CA 1
ATOM 659 C C . THR A 1 78 ? 6.603 -7.571 -14.899 1.00 95.56 78 THR A C 1
ATOM 661 O O . THR A 1 78 ? 6.889 -8.578 -14.249 1.00 95.56 78 THR A O 1
ATOM 664 N N . ILE A 1 79 ? 5.393 -7.417 -15.436 1.00 96.19 79 ILE A N 1
ATOM 665 C CA . ILE A 1 79 ? 4.310 -8.411 -15.337 1.00 96.19 79 ILE A CA 1
AT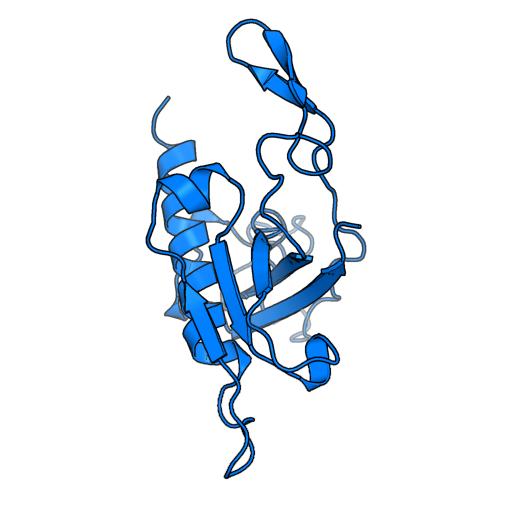OM 666 C C . ILE A 1 79 ? 4.628 -9.732 -16.058 1.00 96.19 79 ILE A C 1
ATOM 668 O O . ILE A 1 79 ? 4.060 -10.786 -15.738 1.00 96.19 79 ILE A O 1
ATOM 672 N N . ARG A 1 80 ? 5.566 -9.711 -17.013 1.00 94.62 80 ARG A N 1
ATOM 673 C CA . ARG A 1 80 ? 6.039 -10.885 -17.757 1.00 94.62 80 ARG A CA 1
ATOM 674 C C . ARG A 1 80 ? 7.555 -10.820 -17.942 1.00 94.62 80 ARG A C 1
ATOM 676 O O . ARG A 1 80 ? 8.076 -9.850 -18.470 1.00 94.62 80 ARG A O 1
ATOM 683 N N . ASN A 1 81 ? 8.263 -11.874 -17.545 1.00 91.50 81 ASN A N 1
ATOM 684 C CA . ASN A 1 81 ? 9.695 -12.019 -17.819 1.00 91.50 81 ASN A CA 1
ATOM 685 C C . ASN A 1 81 ? 9.976 -12.392 -19.287 1.00 91.50 81 ASN A C 1
ATOM 687 O O . ASN A 1 81 ? 9.060 -12.635 -20.073 1.00 91.50 81 ASN A O 1
ATOM 691 N N . ASP A 1 82 ? 11.258 -12.559 -19.624 1.00 89.75 82 ASP A N 1
ATOM 692 C CA . ASP A 1 82 ? 11.745 -12.922 -20.968 1.00 89.75 82 ASP A CA 1
ATOM 693 C C . ASP A 1 82 ? 11.180 -14.257 -21.509 1.00 89.75 82 ASP A C 1
ATOM 695 O O . ASP A 1 82 ? 11.297 -14.566 -22.693 1.00 89.75 82 ASP A O 1
ATOM 699 N N . ARG A 1 83 ? 10.557 -15.076 -20.649 1.00 90.94 83 ARG A N 1
ATOM 700 C CA . ARG A 1 83 ? 9.890 -16.343 -21.003 1.00 90.94 83 ARG A CA 1
ATOM 701 C C . ARG A 1 83 ? 8.364 -16.226 -21.026 1.00 90.94 83 ARG A C 1
ATOM 703 O O . ARG A 1 83 ? 7.682 -17.250 -21.025 1.00 90.94 83 ARG A O 1
ATOM 710 N N . ASN A 1 84 ? 7.837 -15.004 -21.008 1.00 92.00 84 ASN A N 1
ATOM 711 C CA . ASN A 1 84 ? 6.415 -14.689 -20.938 1.00 92.00 84 ASN A CA 1
ATOM 712 C C . ASN A 1 84 ? 5.701 -15.309 -19.716 1.00 92.00 84 ASN A C 1
ATOM 714 O O . ASN A 1 84 ? 4.555 -15.749 -19.802 1.00 92.00 84 ASN A O 1
ATOM 718 N N . LYS A 1 85 ? 6.384 -15.380 -18.566 1.00 93.06 85 LYS A N 1
ATOM 719 C CA . LYS A 1 85 ? 5.813 -15.842 -17.289 1.00 93.06 85 LYS A CA 1
ATOM 720 C C . LYS A 1 85 ? 5.807 -14.712 -16.267 1.00 93.06 85 LYS A C 1
ATOM 722 O O . LYS A 1 85 ? 6.714 -13.884 -16.283 1.00 93.06 85 LYS A O 1
ATOM 727 N N . ARG A 1 86 ? 4.827 -14.699 -15.356 1.00 92.69 86 ARG A N 1
ATOM 728 C CA . ARG A 1 86 ? 4.852 -13.801 -14.189 1.00 92.69 86 ARG A CA 1
ATOM 729 C C . ARG A 1 86 ? 6.107 -14.114 -13.357 1.00 92.69 86 ARG A C 1
ATOM 731 O O . ARG A 1 86 ? 6.293 -15.284 -13.016 1.00 92.69 86 ARG A O 1
ATOM 738 N N . PRO A 1 87 ? 6.973 -13.128 -13.065 1.00 93.00 87 PRO A N 1
ATOM 739 C CA . PRO A 1 87 ? 8.095 -13.327 -12.155 1.00 93.00 87 PRO A CA 1
ATOM 740 C C . PRO A 1 87 ? 7.636 -13.748 -10.759 1.00 93.00 87 PRO A C 1
ATOM 742 O O . PRO A 1 87 ? 6.531 -13.403 -10.329 1.00 93.00 87 PRO A O 1
ATOM 745 N N . ASP A 1 88 ? 8.523 -14.424 -10.032 1.00 91.94 88 ASP A N 1
ATOM 746 C CA . ASP A 1 88 ? 8.274 -14.794 -8.640 1.00 91.94 88 ASP A CA 1
ATOM 747 C C . ASP A 1 88 ? 8.027 -13.556 -7.768 1.00 91.94 88 ASP A C 1
ATOM 749 O O . ASP A 1 88 ? 8.547 -12.462 -8.033 1.00 91.94 88 ASP A O 1
ATOM 753 N N . SER A 1 89 ? 7.254 -13.751 -6.702 1.00 90.94 89 SER A N 1
ATOM 754 C CA . SER A 1 89 ? 7.001 -12.733 -5.683 1.00 90.94 89 SER A CA 1
ATOM 755 C C . SER A 1 89 ? 8.290 -12.266 -4.993 1.00 90.94 89 SER A C 1
ATOM 757 O O . SER A 1 89 ? 9.373 -12.836 -5.174 1.00 90.94 89 SER A O 1
ATOM 759 N N . LEU A 1 90 ? 8.210 -11.165 -4.249 1.00 87.12 90 LEU A N 1
ATOM 760 C CA . LEU A 1 90 ? 9.335 -10.685 -3.460 1.00 87.12 90 LEU A CA 1
ATOM 761 C C . LEU A 1 90 ? 9.559 -11.658 -2.285 1.00 87.12 90 LEU A C 1
ATOM 763 O O . LEU A 1 90 ? 8.649 -11.843 -1.482 1.00 87.12 90 LEU A O 1
ATOM 767 N N . PRO A 1 91 ? 10.746 -12.278 -2.139 1.00 83.19 91 PRO A N 1
ATOM 768 C CA . PRO A 1 91 ? 10.951 -13.289 -1.101 1.00 83.19 91 PRO A CA 1
ATOM 769 C C . PRO A 1 91 ? 11.050 -12.690 0.309 1.00 83.19 91 PRO A C 1
ATOM 771 O O . PRO A 1 91 ? 10.900 -13.410 1.291 1.00 83.19 91 PRO A O 1
ATOM 774 N N . THR A 1 92 ? 11.352 -11.392 0.421 1.00 85.81 92 THR A N 1
ATOM 775 C CA . THR A 1 92 ? 11.587 -10.704 1.696 1.00 85.81 92 THR A CA 1
ATOM 776 C C . THR A 1 92 ? 11.203 -9.233 1.610 1.00 85.81 92 THR A C 1
ATOM 778 O O . THR A 1 92 ? 11.562 -8.568 0.640 1.00 85.81 92 THR A O 1
ATOM 781 N N . PHE A 1 93 ? 10.599 -8.701 2.670 1.00 89.94 93 PHE A N 1
ATOM 782 C CA . PHE A 1 93 ? 10.378 -7.268 2.859 1.00 89.94 93 PHE A CA 1
ATOM 783 C C . PHE A 1 93 ? 11.258 -6.751 4.008 1.00 89.94 93 PHE A C 1
ATOM 785 O O . PHE A 1 93 ? 11.485 -7.470 4.980 1.00 89.94 93 PHE A O 1
ATOM 792 N N . ALA A 1 94 ? 11.771 -5.522 3.906 1.00 88.06 94 ALA A N 1
ATOM 793 C CA . ALA A 1 94 ? 12.641 -4.927 4.921 1.00 88.06 94 ALA A CA 1
ATOM 794 C C . ALA A 1 94 ? 11.985 -3.706 5.579 1.00 88.06 94 ALA A C 1
ATOM 796 O O . ALA A 1 94 ? 11.474 -2.821 4.896 1.00 88.06 94 ALA A O 1
ATOM 797 N N . PHE A 1 95 ? 12.060 -3.645 6.908 1.00 88.56 95 PHE A N 1
ATOM 798 C CA . PHE A 1 95 ? 11.599 -2.512 7.707 1.00 88.56 95 PHE A CA 1
ATOM 799 C C . PHE A 1 95 ? 12.775 -1.619 8.118 1.00 88.56 95 PHE A C 1
ATOM 801 O O . PHE A 1 95 ? 13.855 -2.114 8.451 1.00 88.56 95 PHE A O 1
ATOM 808 N N . GLU A 1 96 ? 12.573 -0.299 8.139 1.00 88.69 96 GLU A N 1
ATOM 809 C CA . GLU A 1 96 ? 13.586 0.623 8.665 1.00 88.69 96 GLU A CA 1
ATOM 810 C C . GLU A 1 96 ? 13.550 0.625 10.195 1.00 88.69 96 GLU A C 1
ATOM 812 O O . GLU A 1 96 ? 12.546 0.992 10.811 1.00 88.69 96 GLU A O 1
ATOM 817 N N . LEU A 1 97 ? 14.682 0.271 10.803 1.00 89.56 97 LEU A N 1
ATOM 818 C CA . LEU A 1 97 ? 14.868 0.346 12.252 1.00 89.56 97 LEU A CA 1
ATOM 819 C C . LEU A 1 97 ? 15.364 1.722 12.695 1.00 89.56 97 LEU A C 1
ATOM 821 O O . LEU A 1 97 ? 14.935 2.238 13.724 1.00 89.56 97 LEU A O 1
ATOM 825 N N . TYR A 1 98 ? 16.258 2.318 11.902 1.00 89.56 98 TYR A N 1
ATOM 826 C CA . TYR A 1 98 ? 16.847 3.629 12.144 1.00 89.56 98 TYR A CA 1
ATOM 827 C C . TYR A 1 98 ? 17.192 4.316 10.825 1.00 89.56 98 TYR A C 1
ATOM 829 O O . TYR A 1 98 ? 17.635 3.668 9.878 1.00 89.56 98 TYR A O 1
ATOM 837 N N . SER A 1 99 ? 17.104 5.641 10.813 1.00 87.62 99 SER A N 1
ATOM 838 C CA . SER A 1 99 ? 17.633 6.496 9.749 1.00 87.62 99 SER A CA 1
ATOM 839 C C . SER A 1 99 ? 18.573 7.552 10.322 1.00 87.62 99 SER A C 1
ATOM 841 O O . SER A 1 99 ? 18.499 7.909 11.498 1.00 87.62 99 SER A O 1
ATOM 843 N N . LYS A 1 100 ? 19.496 8.057 9.498 1.00 89.56 100 LYS A N 1
ATOM 844 C CA . LYS A 1 100 ? 20.313 9.225 9.849 1.00 89.56 100 LYS A CA 1
ATOM 845 C C . LYS A 1 100 ? 19.708 10.471 9.232 1.00 89.56 100 LYS A C 1
ATOM 847 O O . LYS A 1 100 ? 19.425 10.502 8.035 1.00 89.56 100 LYS A O 1
ATOM 852 N N . ASN A 1 101 ? 19.538 11.515 10.034 1.00 85.75 101 ASN A N 1
ATOM 853 C CA . ASN A 1 101 ? 19.159 12.815 9.499 1.00 85.75 101 ASN A CA 1
ATOM 854 C C . ASN A 1 101 ? 20.355 13.495 8.797 1.00 85.75 101 ASN A C 1
ATOM 856 O O . ASN A 1 101 ? 21.477 12.989 8.787 1.00 85.75 101 ASN A O 1
ATOM 860 N N . LYS A 1 102 ? 20.120 14.683 8.228 1.00 86.31 102 LYS A N 1
ATOM 861 C CA . LYS A 1 102 ? 21.155 15.473 7.533 1.00 86.31 102 LYS A CA 1
ATOM 862 C C . LYS A 1 102 ? 22.342 15.868 8.423 1.00 86.31 102 LYS A C 1
ATOM 864 O O . LYS A 1 102 ? 23.410 16.150 7.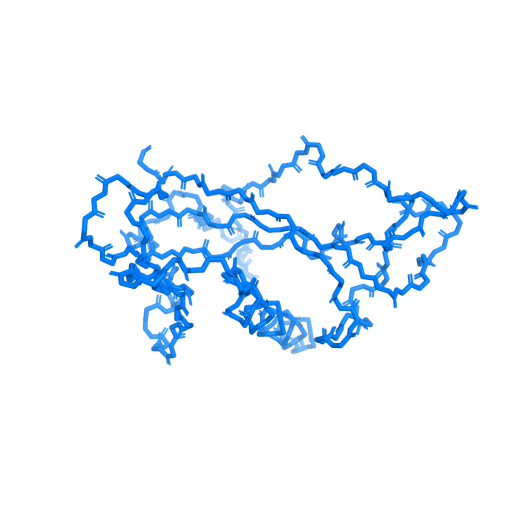894 1.00 86.31 102 LYS A O 1
ATOM 869 N N . ASN A 1 103 ? 22.156 15.865 9.742 1.00 92.12 103 ASN A N 1
ATOM 870 C CA . ASN A 1 103 ? 23.187 16.177 10.729 1.00 92.12 103 ASN A CA 1
ATOM 871 C C . ASN A 1 103 ? 23.936 14.916 11.206 1.00 92.12 103 ASN A C 1
ATOM 873 O O . ASN A 1 103 ? 24.825 15.013 12.044 1.00 92.12 103 ASN A O 1
ATOM 877 N N . GLY A 1 104 ? 23.587 13.731 10.690 1.00 91.69 104 GLY A N 1
ATOM 878 C CA . GLY A 1 104 ? 24.185 12.451 11.075 1.00 91.69 104 GLY A CA 1
ATOM 879 C C . GLY A 1 104 ? 23.598 11.822 12.343 1.00 91.69 104 GLY A C 1
ATOM 880 O O . GLY A 1 104 ? 24.078 10.769 12.762 1.00 91.69 104 GLY A O 1
ATOM 881 N N . GLU A 1 105 ? 22.563 12.421 12.934 1.00 92.94 105 GLU A N 1
ATOM 882 C CA . GLU A 1 105 ? 21.907 11.915 14.142 1.00 92.94 105 GLU A CA 1
ATOM 883 C C . GLU A 1 105 ? 20.974 10.754 13.798 1.00 92.94 105 GLU A C 1
ATOM 885 O O . GLU A 1 105 ? 20.229 10.814 12.811 1.00 92.94 105 GLU A O 1
ATOM 890 N N . TYR A 1 106 ? 20.988 9.713 14.632 1.00 90.88 106 TYR A N 1
ATOM 891 C CA . TYR A 1 106 ? 20.064 8.594 14.500 1.00 90.88 106 TYR A CA 1
ATOM 892 C C . TYR A 1 106 ? 18.653 9.010 14.907 1.00 90.88 106 TYR A C 1
ATOM 894 O O . TYR A 1 106 ? 18.433 9.581 15.975 1.00 90.88 106 TYR A O 1
ATOM 902 N N . LYS A 1 107 ? 17.691 8.670 14.058 1.00 88.62 107 LYS A N 1
ATOM 903 C CA . LYS A 1 107 ? 16.264 8.718 14.346 1.00 88.62 107 LYS A CA 1
ATOM 904 C C . LYS A 1 107 ? 15.703 7.312 14.280 1.00 88.62 107 LYS A C 1
ATOM 906 O O . LYS A 1 107 ? 16.125 6.520 13.438 1.00 88.62 107 LYS A O 1
ATOM 911 N N . SER A 1 108 ? 14.760 7.015 15.165 1.00 89.19 108 SER A N 1
ATOM 912 C CA . SER A 1 108 ? 14.009 5.765 15.104 1.00 89.19 108 SER A CA 1
ATOM 913 C C . SER A 1 108 ? 13.287 5.670 13.765 1.00 89.19 108 SER A C 1
ATOM 915 O O . SER A 1 108 ? 12.622 6.621 13.342 1.00 89.19 108 SER A O 1
ATOM 917 N N . GLY A 1 109 ? 13.438 4.523 13.117 1.00 86.06 109 GLY A N 1
ATOM 918 C CA . GLY A 1 109 ? 12.711 4.172 11.912 1.00 86.06 109 GLY A CA 1
ATOM 919 C C . GLY A 1 109 ? 11.246 3.882 12.214 1.00 86.06 109 GLY A C 1
ATOM 920 O O . GLY A 1 109 ? 10.791 3.901 13.363 1.00 86.06 109 GLY A O 1
ATOM 921 N N . TRP A 1 110 ? 10.487 3.642 11.157 1.00 85.50 110 TRP A N 1
ATOM 922 C CA . TRP A 1 110 ? 9.034 3.564 11.239 1.00 85.50 110 TRP A CA 1
ATOM 923 C C . TRP A 1 110 ? 8.510 2.332 11.973 1.00 85.50 110 TRP A C 1
ATOM 925 O O . TRP A 1 110 ? 7.425 2.407 12.539 1.00 85.50 110 TRP A O 1
ATOM 935 N N . LEU A 1 111 ? 9.316 1.272 12.102 1.00 86.12 111 LEU A N 1
ATOM 936 C CA . LEU A 1 111 ? 8.892 0.063 12.807 1.00 86.12 111 LEU A CA 1
ATOM 937 C C . LEU A 1 111 ? 8.588 0.298 14.301 1.00 86.12 111 LEU A C 1
ATOM 939 O O . LEU A 1 111 ? 7.608 -0.235 14.816 1.00 86.12 111 LEU A O 1
ATOM 943 N N . TYR A 1 112 ? 9.409 1.106 14.988 1.00 81.69 112 TYR A N 1
ATOM 944 C CA . TYR A 1 112 ? 9.367 1.256 16.455 1.00 81.69 112 TYR A CA 1
ATOM 945 C C . TYR A 1 112 ? 9.260 2.703 16.953 1.00 81.69 112 TYR A C 1
ATOM 947 O O . TYR A 1 112 ? 9.287 2.944 18.158 1.00 81.69 112 TYR A O 1
ATOM 955 N N . SER A 1 113 ? 9.197 3.697 16.066 1.00 85.94 113 SER A N 1
ATOM 956 C CA . SER A 1 113 ? 9.097 5.088 16.512 1.00 85.94 113 SER A CA 1
ATOM 957 C C . SER A 1 113 ? 7.725 5.383 17.126 1.00 85.94 113 SER A C 1
ATOM 959 O O . SER A 1 113 ? 6.691 5.111 16.516 1.00 85.94 113 SER A O 1
ATOM 961 N N . GLU A 1 114 ? 7.721 6.048 18.286 1.00 86.00 114 GLU A N 1
ATOM 962 C CA . GLU A 1 114 ? 6.510 6.597 18.919 1.00 86.00 114 GLU A CA 1
ATOM 963 C C . GLU A 1 114 ? 5.771 7.597 18.021 1.00 86.00 114 GLU A C 1
ATOM 965 O O . GLU A 1 114 ? 4.573 7.805 18.180 1.00 86.00 114 GLU A O 1
ATOM 970 N N . LYS A 1 115 ? 6.467 8.184 17.039 1.00 87.25 115 LYS A N 1
ATOM 971 C CA . LYS A 1 115 ? 5.869 9.073 16.039 1.00 87.25 115 LYS A CA 1
ATOM 972 C C . LYS A 1 115 ? 4.723 8.401 15.276 1.00 87.25 115 LYS A C 1
ATOM 974 O O . LYS A 1 115 ? 3.784 9.088 14.895 1.00 87.25 115 LYS A O 1
ATOM 979 N N . TYR A 1 116 ? 4.814 7.092 15.043 1.00 89.38 116 TYR A N 1
ATOM 980 C CA . TYR A 1 116 ? 3.836 6.337 14.257 1.00 89.38 116 TYR A CA 1
ATOM 981 C C . TYR A 1 116 ? 2.868 5.550 15.150 1.00 89.38 116 TYR A C 1
ATOM 983 O O . TYR A 1 116 ? 2.407 4.476 14.780 1.00 89.38 116 TYR A O 1
ATOM 991 N N . ASN A 1 117 ? 2.616 6.017 16.377 1.00 88.50 117 ASN A N 1
ATOM 992 C CA . ASN A 1 117 ? 1.796 5.332 17.388 1.00 88.50 117 ASN A CA 1
ATOM 993 C C . ASN A 1 117 ? 0.341 5.060 16.966 1.00 88.50 117 ASN A C 1
ATOM 995 O O . ASN A 1 117 ? -0.318 4.241 17.598 1.00 88.50 117 ASN A O 1
ATOM 999 N N . LEU A 1 118 ? -0.138 5.739 15.927 1.00 93.44 118 LEU A N 1
ATOM 1000 C CA . LEU A 1 118 ? -1.483 5.601 15.384 1.00 93.44 118 LEU A CA 1
ATOM 1001 C C . LEU A 1 118 ? -1.629 4.455 14.377 1.00 93.44 118 LEU A C 1
ATOM 1003 O O . LEU A 1 118 ? -2.745 4.006 14.143 1.00 93.44 118 LEU A O 1
ATOM 1007 N N . THR A 1 119 ? -0.529 3.969 13.802 1.00 94.94 119 THR A N 1
ATOM 1008 C CA . THR A 1 119 ? -0.537 2.787 12.936 1.00 94.94 119 THR A CA 1
ATOM 1009 C C . THR A 1 119 ? -0.946 1.551 13.734 1.00 94.94 119 THR A C 1
ATOM 1011 O O . THR A 1 119 ? -0.271 1.189 14.699 1.00 94.94 119 THR A O 1
ATOM 1014 N N . GLU A 1 120 ? -2.001 0.867 13.303 1.00 96.12 120 GLU A N 1
ATOM 1015 C CA . GLU A 1 120 ? -2.420 -0.426 13.852 1.00 96.12 120 GLU A CA 1
ATOM 1016 C C . GLU A 1 120 ? -1.845 -1.591 13.044 1.00 96.12 120 GLU A C 1
ATOM 1018 O O . GLU A 1 120 ? -1.367 -2.562 13.624 1.00 96.12 120 GLU A O 1
ATOM 1023 N N . TYR A 1 121 ? -1.828 -1.469 11.713 1.00 96.44 121 TYR A N 1
ATOM 1024 C CA . TYR A 1 121 ? -1.295 -2.493 10.815 1.00 96.44 121 TYR A CA 1
ATOM 1025 C C . TYR A 1 121 ? -0.384 -1.886 9.752 1.00 96.44 121 TYR A C 1
ATOM 1027 O O . TYR A 1 121 ? -0.612 -0.773 9.270 1.00 96.44 121 TYR A O 1
ATOM 1035 N N . TYR A 1 122 ? 0.607 -2.664 9.330 1.00 96.12 122 TYR A N 1
ATOM 1036 C CA . TYR A 1 122 ? 1.374 -2.400 8.121 1.00 96.12 122 TYR A CA 1
ATOM 1037 C C . TYR A 1 122 ? 0.720 -3.079 6.925 1.00 96.12 122 TYR A C 1
ATOM 1039 O O . TYR A 1 122 ? 0.443 -4.277 6.959 1.00 96.12 122 TYR A O 1
ATOM 1047 N N . PHE A 1 123 ? 0.537 -2.321 5.850 1.00 96.12 123 PHE A N 1
ATOM 1048 C CA . PHE A 1 123 ? 0.112 -2.812 4.547 1.00 96.12 123 PHE A CA 1
ATOM 1049 C C . PHE A 1 123 ? 1.328 -2.840 3.628 1.00 96.12 123 PHE A C 1
ATOM 1051 O O . PHE A 1 123 ? 1.722 -1.829 3.043 1.00 96.12 123 PHE A O 1
ATOM 1058 N N . LEU A 1 124 ? 1.969 -4.000 3.547 1.00 95.31 124 LEU A N 1
ATOM 1059 C CA . LEU A 1 124 ? 3.139 -4.205 2.708 1.00 95.31 124 LEU A CA 1
ATOM 1060 C C . LEU A 1 124 ? 2.688 -4.480 1.282 1.00 95.31 124 LEU A C 1
ATOM 1062 O O . LEU A 1 124 ? 1.834 -5.339 1.073 1.00 95.31 124 LEU A O 1
ATOM 1066 N N . SER A 1 125 ? 3.268 -3.783 0.308 1.00 94.44 125 SER A N 1
ATOM 1067 C CA . SER A 1 125 ? 2.885 -3.943 -1.094 1.00 94.44 125 SER A CA 1
ATOM 1068 C C . SER A 1 125 ? 4.076 -4.023 -2.043 1.00 94.44 125 SER A C 1
ATOM 1070 O O . SER A 1 125 ? 5.114 -3.382 -1.854 1.00 94.44 125 SER A O 1
ATOM 1072 N N . TRP A 1 126 ? 3.942 -4.831 -3.089 1.00 93.75 126 TRP A N 1
ATOM 1073 C CA . TRP A 1 126 ? 4.885 -4.895 -4.204 1.00 93.75 126 TRP A CA 1
ATOM 1074 C C . TRP A 1 126 ? 4.131 -5.152 -5.504 1.00 93.75 126 TRP A C 1
ATOM 1076 O O . TRP A 1 126 ? 3.073 -5.774 -5.520 1.00 93.75 126 TRP A O 1
ATOM 1086 N N . LEU A 1 127 ? 4.665 -4.599 -6.590 1.00 94.62 127 LEU A N 1
ATOM 1087 C CA . LEU A 1 127 ? 3.928 -4.394 -7.833 1.00 94.62 127 LEU A CA 1
ATOM 1088 C C . LEU A 1 127 ? 4.578 -5.097 -9.021 1.00 94.62 127 LEU A C 1
ATOM 1090 O O . LEU A 1 127 ? 5.808 -5.093 -9.172 1.00 94.62 127 LEU A O 1
ATOM 1094 N N . TRP A 1 128 ? 3.712 -5.576 -9.909 1.00 96.50 128 TRP A N 1
ATOM 1095 C CA . TRP A 1 128 ? 4.028 -5.950 -11.277 1.00 96.50 128 TRP A CA 1
ATOM 1096 C C . TRP A 1 128 ? 3.426 -4.931 -12.231 1.00 96.50 128 TRP A C 1
ATOM 1098 O O . TRP A 1 128 ? 2.266 -4.540 -12.102 1.00 96.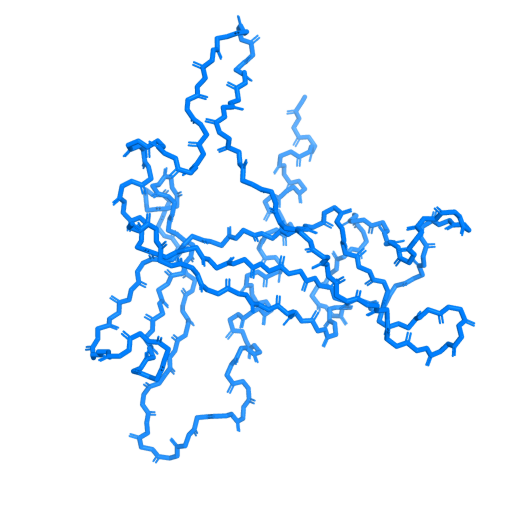50 128 TRP A O 1
ATOM 1108 N N . VAL A 1 129 ? 4.232 -4.509 -13.196 1.00 96.38 129 VAL A N 1
ATOM 1109 C CA . VAL A 1 129 ? 3.864 -3.443 -14.124 1.00 96.38 129 VAL A CA 1
ATOM 1110 C C . VAL A 1 129 ? 4.118 -3.845 -15.573 1.00 96.38 129 VAL A C 1
ATOM 1112 O O . VAL A 1 129 ? 5.054 -4.599 -15.861 1.00 96.38 129 VAL A O 1
ATOM 1115 N N . ASP A 1 130 ? 3.326 -3.314 -16.497 1.00 96.38 130 ASP A N 1
ATOM 1116 C CA . ASP A 1 130 ? 3.554 -3.451 -17.936 1.00 96.38 130 ASP A CA 1
ATOM 1117 C C . ASP A 1 130 ? 4.604 -2.440 -18.417 1.00 96.38 130 ASP A C 1
ATOM 1119 O O . ASP A 1 130 ? 4.327 -1.405 -19.026 1.00 96.38 130 ASP A O 1
ATOM 1123 N N . LEU A 1 131 ? 5.856 -2.708 -18.047 1.00 95.06 131 LEU A N 1
ATOM 1124 C CA . LEU A 1 131 ? 7.022 -1.943 -18.472 1.00 95.06 131 LEU A CA 1
ATOM 1125 C C . LEU A 1 131 ? 8.172 -2.878 -18.845 1.00 95.06 131 LEU A C 1
ATOM 1127 O O . LEU A 1 131 ? 8.303 -3.971 -18.278 1.00 95.06 131 LEU A O 1
ATOM 1131 N N . PRO A 1 132 ? 9.064 -2.433 -19.749 1.00 92.38 132 PRO A N 1
ATOM 1132 C CA . PRO A 1 132 ? 10.278 -3.167 -20.038 1.00 92.38 132 PRO A CA 1
ATOM 1133 C C . PRO A 1 132 ? 11.203 -3.195 -18.816 1.00 92.38 132 PRO A C 1
ATOM 1135 O O . PRO A 1 132 ? 11.326 -2.232 -18.051 1.00 92.38 132 PRO A O 1
ATOM 1138 N N . LYS A 1 133 ? 11.910 -4.314 -18.677 1.00 93.62 133 LYS A N 1
ATOM 1139 C CA . LYS A 1 133 ? 12.986 -4.504 -17.706 1.00 93.62 133 LYS A CA 1
ATOM 1140 C C . LYS A 1 133 ? 14.078 -3.434 -17.892 1.00 93.62 133 LYS A C 1
ATOM 1142 O O . LYS A 1 133 ? 14.472 -3.137 -19.017 1.00 93.62 133 LYS A O 1
ATOM 1147 N N . LYS A 1 134 ? 14.613 -2.881 -16.794 1.00 91.88 134 LYS A N 1
ATOM 1148 C CA . LYS A 1 134 ? 15.584 -1.759 -16.815 1.00 91.88 134 LYS A CA 1
ATOM 1149 C C . LYS A 1 134 ? 16.983 -2.109 -17.350 1.00 91.88 134 LYS A C 1
ATOM 1151 O O . LYS A 1 134 ? 17.835 -1.232 -17.449 1.00 91.88 134 LYS A O 1
ATOM 1156 N N . GLY A 1 135 ? 17.240 -3.379 -17.652 1.00 86.88 135 GLY A N 1
ATOM 1157 C CA . GLY A 1 135 ? 18.472 -3.869 -18.273 1.00 86.88 135 GLY A CA 1
ATOM 1158 C C . GLY A 1 135 ? 18.610 -5.382 -18.125 1.00 86.88 135 GLY A C 1
ATOM 1159 O O . GLY A 1 135 ? 17.974 -5.971 -17.262 1.00 86.88 135 GLY A O 1
ATOM 1160 N N . GLU A 1 136 ? 19.455 -6.038 -18.920 1.00 80.62 136 GLU A N 1
ATOM 1161 C CA . GLU A 1 136 ? 19.518 -7.513 -18.979 1.00 80.62 136 GLU A CA 1
ATOM 1162 C C . GLU A 1 136 ? 19.793 -8.189 -17.617 1.00 80.62 136 GLU A C 1
ATOM 1164 O O . GLU A 1 136 ? 19.215 -9.231 -17.304 1.00 80.62 136 GLU A O 1
ATOM 1169 N N . ASN A 1 137 ? 20.570 -7.543 -16.741 1.00 80.94 137 ASN A N 1
ATOM 1170 C CA . ASN A 1 137 ? 20.967 -8.084 -15.433 1.00 80.94 137 ASN A CA 1
ATOM 1171 C C . ASN A 1 137 ? 20.047 -7.689 -14.265 1.00 80.94 137 ASN A C 1
ATOM 1173 O O . ASN A 1 137 ? 20.389 -7.914 -13.106 1.00 80.94 137 ASN A O 1
ATOM 1177 N N . SER A 1 138 ? 18.892 -7.071 -14.520 1.00 78.88 138 SER A N 1
ATOM 1178 C CA . SER A 1 138 ? 18.097 -6.456 -13.453 1.00 78.88 138 SER A CA 1
ATOM 1179 C C . SER A 1 138 ? 17.062 -7.363 -12.783 1.00 78.88 138 SER A C 1
ATOM 1181 O O . SER A 1 138 ? 16.177 -6.816 -12.148 1.00 78.88 138 SER A O 1
ATOM 1183 N N . PHE A 1 139 ? 17.132 -8.697 -12.891 1.00 87.69 139 PHE A N 1
ATOM 1184 C CA . PHE A 1 139 ? 16.172 -9.624 -12.244 1.00 87.69 139 PHE A CA 1
ATOM 1185 C C . PHE A 1 139 ? 14.694 -9.201 -12.410 1.00 87.69 139 PHE A C 1
ATOM 1187 O O . PHE A 1 139 ? 13.964 -9.047 -11.434 1.00 87.69 139 PHE A O 1
ATOM 1194 N N . ASP A 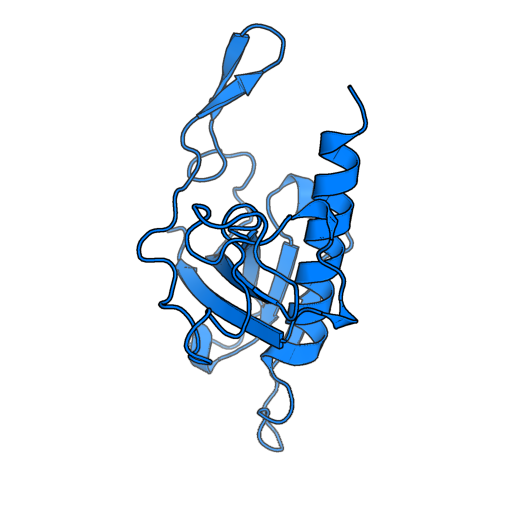1 140 ? 14.282 -8.944 -13.653 1.00 93.12 140 ASP A N 1
ATOM 1195 C CA . ASP A 1 140 ? 12.933 -8.491 -14.035 1.00 93.12 140 ASP A CA 1
ATOM 1196 C C . ASP A 1 140 ? 12.494 -7.130 -13.464 1.00 93.12 140 ASP A C 1
ATOM 1198 O O . ASP A 1 140 ? 11.355 -6.714 -13.662 1.00 93.12 140 ASP A O 1
ATOM 1202 N N . LEU A 1 141 ? 13.393 -6.392 -12.806 1.00 93.88 141 LEU A N 1
ATOM 1203 C CA . LEU A 1 141 ? 13.099 -5.067 -12.269 1.00 93.88 141 LEU A CA 1
ATOM 1204 C C . LEU A 1 141 ? 12.901 -4.033 -13.374 1.00 93.88 141 LEU 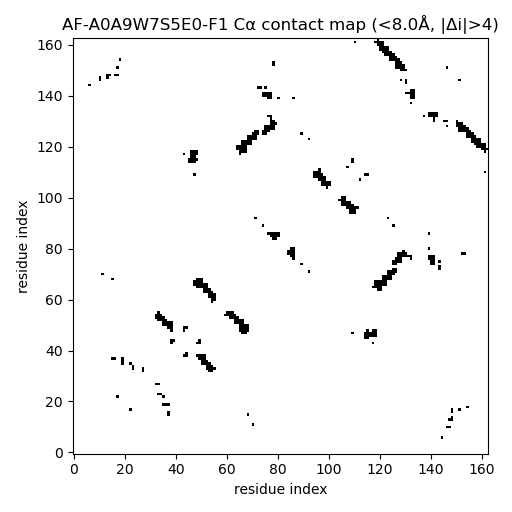A C 1
ATOM 1206 O O . LEU A 1 141 ? 13.628 -4.033 -14.374 1.00 93.88 141 LEU A O 1
ATOM 1210 N N . VAL A 1 142 ? 12.004 -3.087 -13.121 1.00 93.75 142 VAL A N 1
ATOM 1211 C CA . VAL A 1 142 ? 11.725 -1.940 -13.997 1.00 93.75 142 VAL A CA 1
ATOM 1212 C C . VAL A 1 142 ? 12.376 -0.659 -13.475 1.00 93.75 142 VAL A C 1
ATOM 1214 O O . VAL A 1 142 ? 12.865 -0.600 -12.341 1.00 93.75 142 VAL A O 1
ATOM 1217 N N . ASP A 1 143 ? 12.409 0.382 -14.307 1.00 92.56 143 ASP A N 1
ATOM 1218 C CA . ASP A 1 143 ? 12.746 1.723 -13.832 1.00 92.56 143 ASP A CA 1
ATOM 1219 C C . ASP A 1 143 ? 11.543 2.315 -13.095 1.00 92.56 143 ASP A C 1
ATOM 1221 O O . ASP A 1 143 ? 10.490 2.585 -13.672 1.00 92.56 143 ASP A O 1
ATOM 1225 N N . VAL A 1 144 ? 11.734 2.538 -11.801 1.00 89.81 144 VAL A N 1
ATOM 1226 C CA . VAL A 1 144 ? 10.731 3.075 -10.883 1.00 89.81 144 VAL A CA 1
ATOM 1227 C C . VAL A 1 144 ? 10.171 4.433 -11.285 1.00 89.81 144 VAL A C 1
ATOM 1229 O O . VAL A 1 144 ? 9.068 4.776 -10.871 1.00 89.81 144 VAL A O 1
ATOM 1232 N N . ASN A 1 145 ? 10.915 5.227 -12.056 1.00 90.31 145 ASN A N 1
ATOM 1233 C CA . ASN A 1 145 ? 10.464 6.546 -12.497 1.00 90.31 145 ASN A CA 1
ATOM 1234 C C . ASN A 1 145 ? 9.436 6.463 -13.634 1.00 90.31 145 ASN A C 1
ATOM 1236 O O . ASN A 1 145 ? 8.757 7.449 -13.912 1.00 90.31 145 ASN A O 1
ATOM 1240 N N . ASN A 1 146 ? 9.310 5.298 -14.276 1.00 92.06 146 ASN A N 1
ATOM 1241 C CA . ASN A 1 146 ? 8.370 5.066 -15.371 1.00 92.06 146 ASN A CA 1
ATOM 1242 C C . ASN A 1 146 ? 7.025 4.496 -14.895 1.00 92.06 146 ASN A C 1
ATOM 1244 O O . ASN A 1 146 ? 6.100 4.374 -15.700 1.00 92.06 146 ASN A O 1
ATOM 1248 N N . ILE A 1 147 ? 6.905 4.152 -13.610 1.00 92.75 147 ILE A N 1
ATOM 1249 C CA . ILE A 1 147 ? 5.676 3.607 -13.029 1.00 92.75 147 ILE A CA 1
ATOM 1250 C C . ILE A 1 147 ? 4.592 4.690 -13.033 1.00 92.75 147 ILE A C 1
ATOM 1252 O O . ILE A 1 147 ? 4.806 5.812 -12.569 1.00 92.75 147 ILE A O 1
ATOM 1256 N N . LYS A 1 148 ? 3.425 4.341 -13.568 1.00 94.62 148 LYS A N 1
ATOM 1257 C CA . LYS A 1 148 ? 2.228 5.181 -13.672 1.00 94.62 148 LYS A CA 1
ATOM 1258 C C . LYS A 1 148 ? 1.010 4.325 -13.356 1.00 94.62 148 LYS A C 1
ATOM 1260 O O . LYS A 1 148 ? 1.077 3.113 -13.471 1.00 94.62 148 LYS A O 1
ATOM 1265 N N . TYR A 1 149 ? -0.102 4.961 -13.008 1.00 94.62 149 TYR A N 1
ATOM 1266 C CA . TYR A 1 149 ? -1.333 4.247 -12.664 1.00 94.62 149 TYR A CA 1
ATOM 1267 C C . TYR A 1 149 ? -1.712 3.203 -13.730 1.00 94.62 149 TYR A C 1
ATOM 1269 O O . TYR A 1 149 ? -1.864 2.030 -13.412 1.00 94.62 149 TYR A O 1
ATOM 1277 N N . ASP A 1 150 ? -1.735 3.621 -14.998 1.00 95.62 150 ASP A N 1
ATOM 1278 C CA . ASP A 1 150 ? -2.197 2.800 -16.127 1.00 95.62 150 ASP A CA 1
ATOM 1279 C C . ASP A 1 150 ? -1.293 1.613 -16.477 1.00 95.62 150 ASP A C 1
ATOM 1281 O O . ASP A 1 150 ? -1.683 0.788 -17.292 1.00 95.62 150 ASP A O 1
ATOM 1285 N N . ASN A 1 151 ? -0.071 1.552 -15.937 1.00 96.12 151 ASN A N 1
ATOM 1286 C CA . ASN A 1 151 ? 0.836 0.432 -16.188 1.00 96.12 151 ASN A CA 1
ATOM 1287 C C . ASN A 1 151 ? 0.998 -0.491 -14.984 1.00 96.12 151 ASN A C 1
ATOM 1289 O O . ASN A 1 151 ? 1.798 -1.419 -15.058 1.00 96.12 151 ASN A O 1
ATOM 1293 N N . ILE A 1 152 ? 0.276 -0.258 -13.887 1.00 96.62 152 ILE A N 1
ATOM 1294 C CA . ILE A 1 152 ? 0.212 -1.208 -12.779 1.00 96.62 152 ILE A CA 1
ATOM 1295 C C . ILE A 1 152 ? -0.835 -2.261 -13.126 1.00 96.62 152 ILE A C 1
ATOM 1297 O O . ILE A 1 152 ? -2.019 -1.960 -13.246 1.00 96.62 152 ILE A O 1
ATOM 1301 N N . GLU A 1 153 ? -0.375 -3.500 -13.253 1.00 95.25 153 GLU A N 1
ATOM 1302 C CA . GLU A 1 153 ? -1.218 -4.648 -13.597 1.00 95.25 153 GLU A CA 1
ATOM 1303 C C . GLU A 1 153 ? -1.640 -5.419 -12.348 1.00 95.25 153 GLU A C 1
ATOM 1305 O O . GLU A 1 153 ? -2.740 -5.958 -12.268 1.00 95.25 153 GLU A O 1
ATOM 1310 N N . GLU A 1 154 ? -0.747 -5.496 -11.361 1.00 94.31 154 GLU A N 1
ATOM 1311 C CA . GLU A 1 154 ? -0.975 -6.281 -10.157 1.00 94.31 154 GLU A CA 1
ATOM 1312 C C . GLU A 1 154 ? -0.204 -5.694 -8.975 1.00 94.31 154 GLU A C 1
ATOM 1314 O O . GLU A 1 154 ? 0.969 -5.323 -9.101 1.00 94.31 154 GLU A O 1
ATOM 1319 N N . ILE A 1 155 ? -0.842 -5.676 -7.805 1.00 94.31 155 ILE A N 1
ATOM 1320 C CA . ILE A 1 155 ? -0.191 -5.432 -6.520 1.00 94.31 155 ILE A CA 1
ATOM 1321 C C . ILE A 1 155 ? -0.485 -6.615 -5.607 1.00 94.31 155 ILE A C 1
ATOM 1323 O O . ILE A 1 155 ? -1.638 -6.898 -5.290 1.00 94.31 155 ILE A O 1
ATOM 1327 N N . GLU A 1 156 ? 0.571 -7.284 -5.162 1.00 93.56 156 GLU A N 1
ATOM 1328 C CA . GLU A 1 156 ? 0.482 -8.277 -4.096 1.00 93.56 156 GLU A CA 1
ATOM 1329 C C . GLU A 1 156 ? 0.676 -7.574 -2.755 1.00 93.56 156 GLU A C 1
ATOM 1331 O O . GLU A 1 156 ? 1.450 -6.614 -2.636 1.00 93.56 156 GLU A O 1
ATOM 1336 N N . VAL A 1 157 ? -0.084 -8.031 -1.763 1.00 93.38 157 VAL A N 1
ATOM 1337 C CA . VAL A 1 157 ? -0.239 -7.347 -0.483 1.00 93.38 157 VAL A CA 1
ATOM 1338 C C . VAL A 1 157 ? -0.078 -8.312 0.683 1.00 93.38 157 VAL A C 1
ATOM 1340 O O . VAL A 1 157 ? -0.504 -9.465 0.629 1.00 93.38 157 VAL A O 1
ATOM 1343 N N . MET A 1 158 ? 0.512 -7.823 1.766 1.00 94.56 158 MET A N 1
ATOM 1344 C CA . MET A 1 158 ? 0.576 -8.521 3.044 1.00 94.56 158 MET A CA 1
ATOM 1345 C C . MET A 1 158 ? 0.251 -7.539 4.163 1.00 94.56 158 MET A C 1
ATOM 1347 O O . MET A 1 158 ? 0.871 -6.483 4.263 1.00 94.56 158 MET A O 1
ATOM 1351 N N . ILE A 1 159 ? -0.711 -7.901 5.010 1.00 95.12 159 ILE A N 1
ATOM 1352 C CA . ILE A 1 159 ? -1.127 -7.088 6.153 1.00 95.12 159 ILE A CA 1
ATOM 1353 C C . ILE A 1 159 ? -0.540 -7.704 7.421 1.00 95.12 159 ILE A C 1
ATOM 1355 O O . ILE A 1 159 ? -0.690 -8.903 7.655 1.00 95.12 159 ILE A O 1
ATOM 1359 N N . ILE A 1 160 ? 0.154 -6.893 8.217 1.00 94.44 160 ILE A N 1
ATOM 1360 C CA . ILE A 1 160 ? 0.841 -7.323 9.440 1.00 94.44 160 ILE A CA 1
ATOM 1361 C C . ILE A 1 160 ? 0.379 -6.446 10.600 1.00 94.44 160 ILE A C 1
ATOM 1363 O O . ILE A 1 160 ? 0.420 -5.222 10.490 1.00 94.44 160 ILE A O 1
ATOM 1367 N N . ASP A 1 161 ? -0.039 -7.060 11.709 1.00 94.25 161 ASP A N 1
ATOM 1368 C CA . ASP A 1 161 ? -0.307 -6.340 12.961 1.00 94.25 161 ASP A CA 1
ATOM 1369 C C . ASP A 1 161 ? 0.997 -5.716 13.477 1.00 94.25 161 ASP A C 1
ATOM 1371 O O . ASP A 1 161 ? 2.041 -6.371 13.516 1.00 94.25 161 ASP A O 1
ATOM 1375 N N . LYS A 1 162 ? 0.960 -4.431 13.834 1.00 90.81 162 LYS A N 1
ATOM 1376 C CA . LYS A 1 162 ? 2.126 -3.737 14.384 1.00 90.81 162 LYS A CA 1
ATOM 1377 C C . LYS A 1 162 ? 2.446 -4.176 15.825 1.00 90.81 162 LYS A C 1
ATOM 1379 O O . LYS A 1 162 ? 3.566 -3.928 16.276 1.00 90.81 162 LYS A O 1
ATOM 1384 N N . ARG A 1 163 ? 1.476 -4.749 16.547 1.00 78.31 163 ARG A N 1
ATOM 1385 C CA . ARG A 1 163 ? 1.566 -5.104 17.974 1.00 78.31 163 ARG A CA 1
ATOM 1386 C C . ARG A 1 163 ? 2.561 -6.219 18.281 1.00 78.31 163 ARG A C 1
ATOM 1388 O O . ARG A 1 163 ? 2.654 -7.194 17.508 1.00 78.31 163 ARG A O 1
#

Mean predicted aligned error: 5.36 Å

Nearest PDB structures (foldseek):
  4rve-assembly1_B  TM=3.687E-01  e=4.389E-02  Escherichia coli
  1b96-assembly1_B  TM=3.417E-01  e=3.858E-02  Escherichia coli
  1b97-assembly1_B  TM=3.227E-01  e=1.402E-01  Escherichia coli
  4gpv-assembly2_B  TM=4.313E-01  e=5.922E+00  Bacteroides eggerthii DSM 20697
  4gpv-assembly1_A  TM=4.246E-01  e=6.737E+00  Bacteroides eggerthii DSM 20697

Radius of gyration: 16.97 Å; Cα contacts (8 Å, |Δi|>4): 278; chains: 1; bounding box: 49×35×40 Å